Protein AF-A0A1X9Z585-F1 (afdb_monomer)

Foldseek 3Di:
DLVVVVVVVVVVLVVVVVVLPPFDWDKDWAWFFADQQLHTQLQDAGFRAWPPAWDDAPNDTATETEQDHPDGRNVQWDKPPDNPDRPHSVQQRYDYPRGTTHGDIITTTGPRDPPVNVVVSVVVVVVVVVVSVVVVVVVD

Structure (mmCIF, N/CA/C/O backbone):
data_AF-A0A1X9Z585-F1
#
_entry.id   AF-A0A1X9Z585-F1
#
loop_
_atom_site.group_PDB
_atom_site.id
_atom_site.type_symbol
_atom_site.label_atom_id
_atom_site.label_alt_id
_atom_site.label_comp_id
_atom_site.label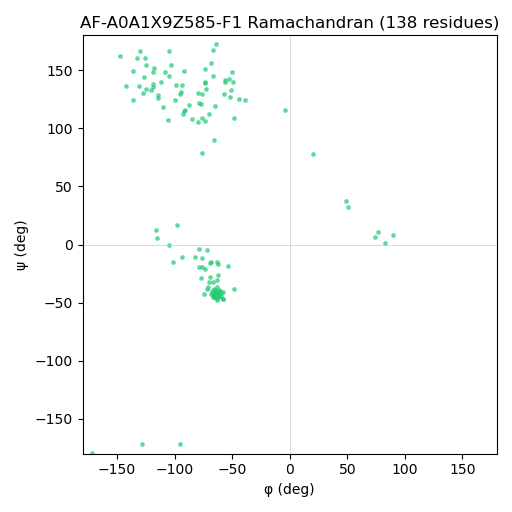_asym_id
_atom_site.label_entity_id
_atom_site.label_seq_id
_atom_site.pdbx_PDB_ins_code
_atom_site.Cartn_x
_atom_site.Cartn_y
_atom_site.Cartn_z
_atom_site.occupancy
_atom_site.B_iso_or_equiv
_atom_site.auth_seq_id
_atom_site.auth_comp_id
_atom_site.auth_asym_id
_atom_site.auth_atom_id
_atom_site.pdbx_PDB_model_num
ATOM 1 N N . MET A 1 1 ? -19.608 -7.279 47.115 1.00 50.72 1 MET A N 1
ATOM 2 C CA . MET A 1 1 ? -19.218 -7.860 45.803 1.00 50.72 1 MET A CA 1
ATOM 3 C C . MET A 1 1 ? -19.793 -7.134 44.573 1.00 50.72 1 MET A C 1
ATOM 5 O O . MET A 1 1 ? -19.217 -7.282 43.501 1.00 50.72 1 MET A O 1
ATOM 9 N N . ASN A 1 2 ? -20.848 -6.310 44.691 1.00 55.47 2 ASN A N 1
ATOM 10 C CA . ASN A 1 2 ? -21.513 -5.679 43.530 1.00 55.47 2 ASN A CA 1
ATOM 11 C C . ASN A 1 2 ? -20.762 -4.474 42.920 1.00 55.47 2 ASN A C 1
ATOM 13 O O . ASN A 1 2 ? -20.823 -4.261 41.714 1.00 55.47 2 ASN A O 1
ATOM 17 N N . SER A 1 3 ? -19.977 -3.741 43.718 1.00 59.25 3 SER A N 1
ATOM 18 C CA . SER A 1 3 ? -19.176 -2.592 43.246 1.00 59.25 3 SER A CA 1
ATOM 19 C C . SER A 1 3 ? -18.039 -2.989 42.285 1.00 59.25 3 SER A C 1
ATOM 21 O O . SER A 1 3 ? -17.729 -2.256 41.347 1.00 59.25 3 SER A O 1
ATOM 23 N N . LEU A 1 4 ? -17.449 -4.178 42.461 1.00 59.31 4 LEU A N 1
ATOM 24 C CA . LEU A 1 4 ? -16.320 -4.636 41.642 1.00 59.31 4 LEU A CA 1
ATOM 25 C C . LEU A 1 4 ? -16.764 -5.056 40.232 1.00 59.31 4 LEU A C 1
ATOM 27 O O . LEU A 1 4 ? -16.143 -4.661 39.250 1.00 59.31 4 LEU A O 1
ATOM 31 N N . LYS A 1 5 ? -17.884 -5.786 40.122 1.00 63.09 5 LYS A N 1
ATOM 32 C CA . LYS A 1 5 ? -18.461 -6.194 38.828 1.00 63.09 5 LYS A CA 1
ATOM 33 C C . LYS A 1 5 ? -18.906 -4.987 37.992 1.00 63.09 5 LYS A C 1
ATOM 35 O O . LYS A 1 5 ? -18.703 -4.973 36.783 1.00 63.09 5 LYS A O 1
ATOM 40 N N . PHE A 1 6 ? -19.437 -3.953 38.650 1.00 60.22 6 PHE A N 1
ATOM 41 C CA . PHE A 1 6 ? -19.830 -2.694 38.013 1.00 60.22 6 PHE A CA 1
ATOM 42 C C . PHE A 1 6 ? -18.634 -1.949 37.405 1.00 60.22 6 PHE A C 1
ATOM 44 O O . PHE A 1 6 ? -18.672 -1.561 36.238 1.00 60.22 6 PHE A O 1
ATOM 51 N N . LYS A 1 7 ? -17.540 -1.813 38.167 1.00 68.81 7 LYS A N 1
ATOM 52 C CA . LYS A 1 7 ? -16.312 -1.165 37.688 1.00 68.81 7 LYS A CA 1
ATOM 53 C C . LYS A 1 7 ? -15.684 -1.923 36.519 1.00 68.81 7 LYS A C 1
ATOM 55 O O . LYS A 1 7 ? -15.272 -1.287 35.559 1.00 68.81 7 LYS A O 1
ATOM 60 N N . ILE A 1 8 ? -15.672 -3.258 36.563 1.00 72.56 8 ILE A N 1
ATOM 61 C CA . ILE A 1 8 ? -15.114 -4.097 35.490 1.00 72.56 8 ILE A CA 1
ATOM 62 C C . ILE A 1 8 ? -15.939 -3.979 34.201 1.00 72.56 8 ILE A C 1
ATOM 64 O O . ILE A 1 8 ? -15.359 -3.828 33.131 1.00 72.56 8 ILE A O 1
ATOM 68 N N . SER A 1 9 ? -17.274 -3.993 34.284 1.00 70.25 9 SER A N 1
ATOM 69 C CA . SER A 1 9 ? -18.135 -3.887 33.096 1.00 70.25 9 SER A CA 1
ATOM 70 C C . SER A 1 9 ? -18.049 -2.515 32.426 1.00 70.25 9 SER A C 1
ATOM 72 O O . SER A 1 9 ? -18.032 -2.439 31.199 1.00 70.25 9 SER A O 1
ATOM 74 N N . LEU A 1 10 ? -17.980 -1.436 33.215 1.00 70.00 10 LEU A N 1
ATOM 75 C CA . LEU A 1 10 ? -17.811 -0.084 32.683 1.00 70.00 10 LEU A CA 1
ATOM 76 C C . LEU A 1 10 ? -16.429 0.075 32.038 1.00 70.00 10 LEU A C 1
ATOM 78 O O . LEU A 1 10 ? -16.335 0.616 30.941 1.00 70.00 10 LEU A O 1
ATOM 82 N N . LEU A 1 11 ? -15.388 -0.473 32.679 1.00 73.62 11 LEU A N 1
ATOM 83 C CA . LEU A 1 11 ? -14.028 -0.492 32.148 1.00 73.62 11 LEU A CA 1
ATOM 84 C C . LEU A 1 11 ? -13.971 -1.227 30.801 1.00 73.62 11 LEU A C 1
ATOM 86 O O . LEU A 1 11 ? -13.379 -0.717 29.857 1.00 73.62 11 LEU A O 1
ATOM 90 N N . PHE A 1 12 ? -14.633 -2.383 30.680 1.00 72.00 12 PHE A N 1
ATOM 91 C CA . PHE A 1 12 ? -14.670 -3.168 29.442 1.00 72.00 12 PHE A CA 1
ATOM 92 C C . PHE A 1 12 ? -15.354 -2.417 28.295 1.00 72.00 12 PHE A C 1
ATOM 94 O O . PHE A 1 12 ? -14.852 -2.420 27.173 1.00 72.00 12 PHE A O 1
ATOM 101 N N . LEU A 1 13 ? -16.463 -1.730 28.585 1.00 69.75 13 LEU A N 1
ATOM 102 C CA . LEU A 1 13 ? -17.176 -0.918 27.601 1.00 69.75 13 LEU A CA 1
ATOM 103 C C . LEU A 1 13 ? -16.328 0.281 27.153 1.00 69.75 13 LEU A C 1
ATOM 105 O O . LEU A 1 13 ? -16.233 0.541 25.958 1.00 69.75 13 LEU A O 1
ATOM 109 N N . THR A 1 14 ? -15.661 0.964 28.091 1.00 68.75 14 THR A N 1
ATOM 110 C CA . THR A 1 14 ? -14.744 2.064 27.759 1.00 68.75 14 THR A CA 1
ATOM 111 C C . THR A 1 14 ? -13.522 1.588 26.988 1.00 68.75 14 THR A C 1
ATOM 113 O O . THR A 1 14 ? -13.092 2.267 26.070 1.00 68.75 14 THR A O 1
ATOM 116 N N . ILE A 1 15 ? -12.972 0.416 27.313 1.00 67.31 15 ILE A N 1
ATOM 117 C CA . ILE A 1 15 ? -11.835 -0.166 26.595 1.00 67.31 15 ILE A CA 1
ATOM 118 C C . ILE A 1 15 ? -12.258 -0.518 25.166 1.00 67.31 15 ILE A C 1
ATOM 120 O O . ILE A 1 15 ? -11.560 -0.151 24.233 1.00 67.31 15 ILE A O 1
ATOM 124 N N . MET A 1 16 ? -13.423 -1.140 24.968 1.00 65.50 16 MET A N 1
ATOM 125 C CA . MET A 1 16 ? -13.933 -1.450 23.628 1.00 65.50 16 MET A CA 1
ATOM 126 C C . MET A 1 16 ? -14.164 -0.191 22.790 1.00 65.50 16 MET A C 1
ATOM 128 O O . MET A 1 16 ? -13.750 -0.155 21.633 1.00 65.50 16 MET A O 1
ATOM 132 N N . THR A 1 17 ? -14.742 0.871 23.358 1.00 64.88 17 THR A N 1
ATOM 133 C CA . THR A 1 17 ? -14.888 2.139 22.630 1.00 64.88 17 THR A CA 1
ATOM 134 C C . THR A 1 17 ? -13.531 2.788 22.355 1.00 64.88 17 THR A C 1
ATOM 136 O O . THR A 1 17 ? -13.260 3.138 21.214 1.00 64.88 17 THR A O 1
ATOM 139 N N . LEU A 1 18 ? -12.623 2.855 23.332 1.00 60.22 18 LEU A N 1
ATOM 140 C CA . LEU A 1 18 ? -11.264 3.386 23.152 1.00 60.22 18 LEU A CA 1
ATOM 141 C C . LEU A 1 18 ? -10.453 2.622 22.091 1.00 60.22 18 LEU A C 1
ATOM 143 O O . LEU A 1 18 ? -9.798 3.265 21.274 1.00 60.22 18 LEU A O 1
ATOM 147 N N . LEU A 1 19 ? -10.533 1.286 22.043 1.00 59.00 19 LEU A N 1
ATOM 148 C CA . LEU A 1 19 ? -9.901 0.476 20.989 1.00 59.00 19 LEU A CA 1
ATOM 149 C C . LEU A 1 19 ? -10.478 0.770 19.601 1.00 59.00 19 LEU A C 1
ATOM 151 O O . LEU A 1 19 ? -9.770 0.662 18.605 1.00 59.00 19 LEU A O 1
ATOM 155 N N . SER A 1 20 ? -11.751 1.151 19.532 1.00 55.81 20 SER A N 1
ATOM 156 C CA . SER A 1 20 ? -12.402 1.496 18.269 1.00 55.81 20 SER A CA 1
ATOM 157 C C . SER A 1 20 ? -12.038 2.909 17.784 1.00 55.81 20 SER A C 1
ATOM 159 O O . SER A 1 20 ? -12.188 3.213 16.604 1.00 55.81 20 SER A O 1
ATOM 161 N N . LEU A 1 21 ? -11.554 3.774 18.685 1.00 56.03 21 LEU A N 1
ATOM 162 C CA . LEU A 1 21 ? -11.178 5.165 18.412 1.00 56.03 21 LEU A CA 1
ATOM 163 C C . LEU A 1 21 ? -9.692 5.362 18.081 1.00 56.03 21 LEU A C 1
ATOM 165 O O . LEU A 1 21 ? -9.316 6.445 17.631 1.00 56.03 21 LEU A O 1
ATOM 169 N N . THR A 1 22 ? -8.830 4.359 18.272 1.00 55.72 22 THR A N 1
ATOM 170 C CA . THR A 1 22 ? -7.438 4.460 17.819 1.00 55.72 22 THR A CA 1
ATOM 171 C C . THR A 1 22 ? -7.373 4.274 16.306 1.00 55.72 22 THR A C 1
ATOM 173 O O . THR A 1 22 ? -7.026 3.203 15.811 1.00 55.72 22 THR A O 1
ATOM 176 N N . ALA A 1 23 ? -7.711 5.325 15.561 1.00 56.50 23 ALA A N 1
ATOM 177 C CA . ALA A 1 23 ? -7.402 5.430 14.145 1.00 56.50 23 ALA A CA 1
ATOM 178 C C . ALA A 1 23 ? -5.876 5.518 13.999 1.00 56.50 23 ALA A C 1
ATOM 180 O O . ALA A 1 23 ? -5.285 6.595 14.065 1.00 56.50 23 ALA A O 1
ATOM 181 N N . GLN A 1 24 ? -5.213 4.369 13.871 1.00 63.06 24 GLN A N 1
ATOM 182 C CA . GLN A 1 24 ? -3.806 4.351 13.501 1.00 63.06 24 GLN A CA 1
ATOM 183 C C . GLN A 1 24 ? -3.719 4.644 12.006 1.00 63.06 24 GLN A C 1
ATOM 185 O O . GLN A 1 24 ? -4.134 3.836 11.179 1.00 63.06 24 GLN A O 1
ATOM 190 N N . ALA A 1 25 ? -3.223 5.832 11.667 1.00 71.06 25 ALA A N 1
ATOM 191 C CA . ALA A 1 25 ? -2.834 6.147 10.305 1.00 71.06 25 ALA A CA 1
ATOM 192 C C . ALA A 1 25 ? -1.479 5.485 10.033 1.00 71.06 25 ALA A C 1
ATOM 194 O O . ALA A 1 25 ? -0.504 5.753 10.737 1.00 71.06 25 ALA A O 1
ATOM 195 N N . GLN A 1 26 ? -1.416 4.616 9.030 1.00 77.94 26 GLN A N 1
ATOM 196 C CA . GLN A 1 26 ? -0.171 4.008 8.575 1.00 77.94 26 GLN A CA 1
ATOM 197 C C . GLN A 1 26 ? 0.128 4.486 7.160 1.00 77.94 26 GLN A C 1
ATOM 199 O O . GLN A 1 26 ? -0.701 4.371 6.259 1.00 77.94 26 GLN A O 1
ATOM 204 N N . THR A 1 27 ? 1.322 5.034 6.965 1.00 82.25 27 THR A N 1
ATOM 205 C CA . THR A 1 27 ? 1.773 5.504 5.658 1.00 82.25 27 THR A CA 1
ATOM 206 C C . THR A 1 27 ? 2.683 4.459 5.031 1.00 82.25 27 THR A C 1
ATOM 208 O O . THR A 1 27 ? 3.694 4.075 5.617 1.00 82.25 27 THR A O 1
ATOM 211 N N . TYR A 1 28 ? 2.336 4.023 3.824 1.00 84.25 28 TYR A N 1
ATOM 212 C CA . TYR A 1 28 ? 3.117 3.072 3.045 1.00 84.25 28 TYR A CA 1
ATOM 213 C C . TYR A 1 28 ? 3.528 3.698 1.724 1.00 84.25 28 TYR A C 1
ATOM 215 O O . TYR A 1 28 ? 2.694 4.256 1.014 1.00 84.25 28 TYR A O 1
ATOM 223 N N . THR A 1 29 ? 4.799 3.550 1.368 1.00 85.94 29 THR A N 1
ATOM 224 C CA . THR A 1 29 ? 5.305 3.890 0.037 1.00 85.94 29 THR A CA 1
ATOM 225 C C . THR A 1 29 ? 5.663 2.603 -0.680 1.00 85.94 29 THR A C 1
ATOM 227 O O . THR A 1 29 ? 6.518 1.846 -0.221 1.00 85.94 29 THR A O 1
ATOM 230 N N . GLY A 1 30 ? 5.003 2.337 -1.801 1.00 88.12 30 GLY A N 1
ATOM 231 C CA . GLY A 1 30 ? 5.220 1.107 -2.548 1.00 88.12 30 GLY A CA 1
ATOM 232 C C . GLY A 1 30 ? 4.510 1.098 -3.888 1.00 88.12 30 GLY A C 1
ATOM 233 O O . GLY A 1 30 ? 3.853 2.069 -4.265 1.00 88.12 30 GLY A O 1
ATOM 234 N N . CYS A 1 31 ? 4.656 -0.011 -4.604 1.00 88.69 31 CYS A N 1
ATOM 235 C CA . CYS A 1 31 ? 3.940 -0.246 -5.845 1.00 88.69 31 CYS A CA 1
ATOM 236 C C . CYS A 1 31 ? 2.465 -0.532 -5.552 1.00 88.69 31 CYS A C 1
ATOM 238 O O . CYS A 1 31 ? 2.152 -1.323 -4.663 1.00 88.69 31 CYS A O 1
ATOM 240 N N . VAL A 1 32 ? 1.564 0.103 -6.297 1.00 86.88 32 VAL A N 1
ATOM 241 C CA . VAL A 1 32 ? 0.112 -0.092 -6.206 1.00 86.88 32 VAL A CA 1
ATOM 242 C C . VAL A 1 32 ? -0.415 -0.391 -7.598 1.00 86.88 32 VAL A C 1
ATOM 244 O O . VAL A 1 32 ? -0.093 0.324 -8.549 1.00 86.88 32 VAL A O 1
ATOM 247 N N . ILE A 1 33 ? -1.210 -1.449 -7.742 1.00 86.38 33 ILE A N 1
ATOM 248 C CA . ILE A 1 33 ? -1.775 -1.824 -9.039 1.00 86.38 33 ILE A CA 1
ATOM 249 C C . ILE A 1 33 ? -2.990 -0.951 -9.355 1.00 86.38 33 ILE A C 1
ATOM 251 O O . ILE A 1 33 ? -3.916 -0.839 -8.556 1.00 86.38 33 ILE A O 1
ATOM 255 N N . TYR A 1 34 ? -3.000 -0.382 -10.560 1.00 77.94 34 TYR A N 1
ATOM 256 C CA . TYR A 1 34 ? -4.119 0.392 -11.097 1.00 77.94 34 TYR A CA 1
ATOM 257 C C . TYR A 1 34 ? -4.834 -0.376 -12.212 1.00 77.94 34 TYR A C 1
ATOM 259 O O . TYR A 1 34 ? -4.208 -1.112 -12.983 1.00 77.94 34 TYR A O 1
ATOM 267 N N . GLU A 1 35 ? -6.137 -0.174 -12.341 1.00 73.69 35 GLU A N 1
ATOM 268 C CA . GLU A 1 35 ? -6.943 -0.603 -13.478 1.00 73.69 35 GLU A CA 1
ATOM 269 C C . GLU A 1 35 ? -6.567 0.155 -14.748 1.00 73.69 35 GLU A C 1
ATOM 271 O O . GLU A 1 35 ? -5.833 1.146 -14.723 1.00 73.69 35 GLU A O 1
ATOM 276 N N . ALA A 1 36 ? -7.049 -0.329 -15.892 1.00 69.62 36 ALA A N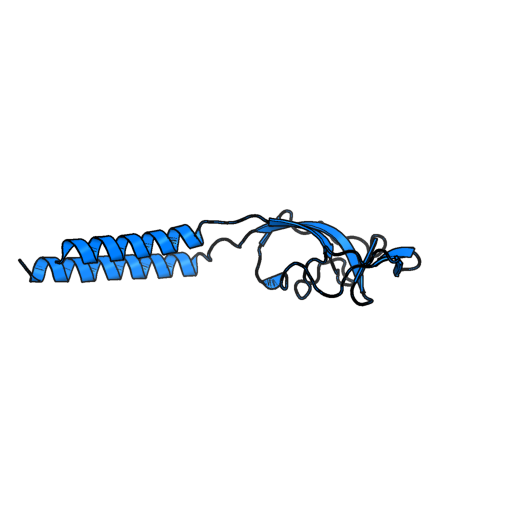 1
ATOM 277 C CA . ALA A 1 36 ? -6.864 0.358 -17.166 1.00 69.62 36 ALA A CA 1
ATOM 278 C C . ALA A 1 36 ? -7.537 1.745 -17.184 1.00 69.62 36 ALA A C 1
ATOM 280 O O . ALA A 1 36 ? -7.060 2.625 -17.895 1.00 69.62 36 ALA A O 1
ATOM 281 N N . SER A 1 37 ? -8.582 1.949 -16.370 1.00 66.19 37 SER A N 1
ATOM 282 C CA . SER A 1 37 ? -9.263 3.237 -16.180 1.00 66.19 37 SER A CA 1
ATOM 283 C C . SER A 1 37 ? -8.411 4.293 -15.468 1.00 66.19 37 SER A C 1
ATOM 285 O O . SER A 1 37 ? -8.740 5.473 -15.528 1.00 66.19 37 SER A O 1
ATOM 287 N N . GLY A 1 38 ? -7.303 3.896 -14.828 1.00 65.31 38 GLY A N 1
ATOM 288 C CA . GLY A 1 38 ? -6.474 4.795 -14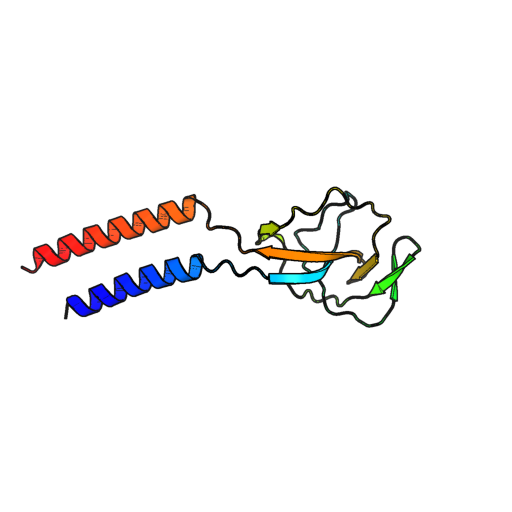.022 1.00 65.31 38 GLY A CA 1
ATOM 289 C C . GLY A 1 38 ? -6.892 4.878 -12.552 1.00 65.31 38 GLY A C 1
ATOM 290 O O . GLY A 1 38 ? -6.318 5.685 -11.822 1.00 65.31 38 GLY A O 1
ATOM 291 N N . ASP A 1 39 ? -7.823 4.026 -12.111 1.00 68.50 39 ASP A N 1
ATOM 292 C CA . ASP A 1 39 ? -8.221 3.865 -10.706 1.00 68.50 39 ASP A CA 1
ATOM 293 C C . ASP A 1 39 ? -7.400 2.766 -10.014 1.00 68.50 39 ASP A C 1
ATOM 295 O O . ASP A 1 39 ? -6.981 1.809 -10.670 1.00 68.50 39 ASP A O 1
ATOM 299 N N . PRO A 1 40 ? -7.134 2.848 -8.702 1.00 71.31 40 PRO A N 1
ATOM 300 C CA . PRO A 1 40 ? -6.473 1.766 -7.976 1.00 71.31 40 PRO A CA 1
ATOM 301 C C . PRO A 1 40 ? -7.345 0.517 -7.907 1.00 71.31 40 PRO A C 1
ATOM 303 O O . PRO A 1 40 ? -8.557 0.583 -7.699 1.00 71.31 40 PRO A O 1
ATOM 306 N N . ARG A 1 41 ? -6.712 -0.654 -7.963 1.00 75.50 41 ARG A N 1
ATOM 307 C CA . ARG A 1 41 ? -7.405 -1.915 -7.706 1.00 75.50 41 ARG A CA 1
ATOM 308 C C . ARG A 1 41 ? -7.560 -2.125 -6.217 1.00 75.50 41 ARG A C 1
ATOM 310 O O . ARG A 1 41 ? -6.626 -2.541 -5.543 1.00 75.50 41 ARG A O 1
ATOM 317 N N . VAL A 1 42 ? -8.778 -1.923 -5.727 1.00 70.31 42 VAL A N 1
ATOM 318 C CA . VAL A 1 42 ? -9.131 -2.160 -4.320 1.00 70.31 42 VAL A CA 1
ATOM 319 C C . VAL A 1 42 ? -8.980 -3.624 -3.884 1.00 70.31 42 VAL A C 1
ATOM 321 O O . VAL A 1 42 ? -8.917 -3.908 -2.692 1.00 70.31 42 VAL A O 1
ATOM 324 N N . SER A 1 43 ? -8.900 -4.558 -4.839 1.00 73.25 43 SER A N 1
ATOM 325 C CA . SER A 1 43 ? -8.611 -5.974 -4.582 1.00 73.25 43 SER A CA 1
ATOM 326 C C . SER A 1 43 ? -7.139 -6.256 -4.276 1.00 73.25 43 SER A C 1
ATOM 328 O O . SER A 1 43 ? -6.828 -7.322 -3.752 1.00 73.25 43 SER A O 1
ATOM 330 N N . ASP A 1 44 ? -6.241 -5.342 -4.645 1.00 79.38 44 ASP A N 1
ATOM 331 C CA . ASP A 1 44 ? -4.796 -5.508 -4.509 1.00 79.38 44 ASP A CA 1
ATOM 332 C C . ASP A 1 44 ? -4.299 -4.695 -3.297 1.00 79.38 44 ASP A C 1
ATOM 334 O O . ASP A 1 44 ? -4.955 -3.748 -2.862 1.00 79.38 44 ASP A O 1
ATOM 338 N N . GLY A 1 45 ? -3.171 -5.099 -2.708 1.00 81.50 45 GLY A N 1
ATOM 339 C CA 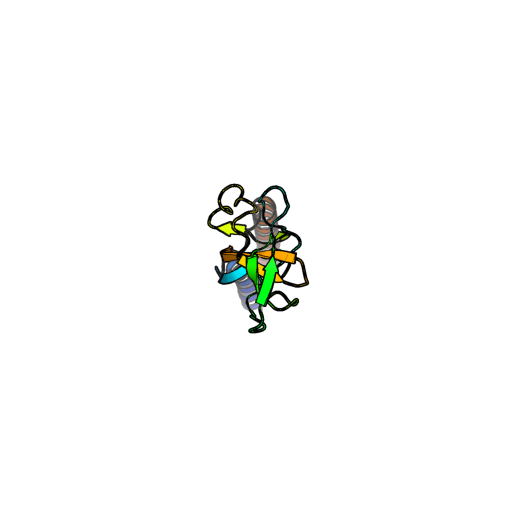. GLY A 1 45 ? -2.538 -4.391 -1.589 1.00 81.50 45 GLY A CA 1
ATOM 340 C C . GLY A 1 45 ? -1.433 -3.430 -2.043 1.00 81.50 45 GLY A C 1
ATOM 341 O O . GLY A 1 45 ? -1.222 -3.215 -3.238 1.00 81.50 45 GLY A O 1
ATOM 342 N N . ILE A 1 46 ? -0.693 -2.868 -1.084 1.00 87.06 46 ILE A N 1
ATOM 343 C CA . ILE A 1 46 ? 0.512 -2.066 -1.345 1.00 87.06 46 ILE A CA 1
ATOM 344 C C . ILE A 1 46 ? 1.740 -2.965 -1.237 1.00 87.06 46 ILE A C 1
ATOM 346 O O . ILE A 1 46 ? 1.929 -3.638 -0.225 1.00 87.06 46 ILE A O 1
ATOM 350 N N . TYR A 1 47 ? 2.611 -2.943 -2.242 1.00 91.19 47 TYR A N 1
ATOM 351 C CA . TYR A 1 47 ? 3.813 -3.773 -2.295 1.00 91.19 47 TYR A CA 1
ATOM 352 C C . TYR A 1 47 ? 5.043 -2.910 -2.011 1.00 91.19 47 TYR A C 1
ATOM 354 O O . TYR A 1 47 ? 5.440 -2.100 -2.846 1.00 91.19 47 TYR A O 1
ATOM 362 N N . THR A 1 48 ? 5.649 -3.045 -0.828 1.00 90.25 48 THR A N 1
ATOM 363 C CA . THR A 1 48 ? 6.798 -2.200 -0.430 1.00 90.25 48 THR A CA 1
ATOM 364 C C . THR A 1 48 ? 8.149 -2.901 -0.569 1.00 90.25 48 THR A C 1
ATOM 366 O O . THR A 1 48 ? 9.186 -2.243 -0.549 1.00 90.25 48 THR A O 1
ATOM 369 N N . ALA A 1 49 ? 8.164 -4.227 -0.718 1.00 92.12 49 ALA A N 1
ATOM 370 C CA . ALA A 1 49 ? 9.393 -4.999 -0.862 1.00 92.12 49 ALA A CA 1
ATOM 371 C C . ALA A 1 49 ? 9.854 -5.017 -2.326 1.00 92.12 49 ALA A C 1
ATOM 373 O O . ALA A 1 49 ? 9.245 -5.679 -3.162 1.00 92.12 49 ALA A O 1
ATOM 374 N N . SER A 1 50 ? 10.934 -4.300 -2.628 1.00 90.62 50 SER A N 1
ATOM 375 C CA . SER A 1 50 ? 11.605 -4.360 -3.931 1.00 90.62 50 SER A CA 1
ATOM 376 C C . SER A 1 50 ? 12.385 -5.667 -4.088 1.00 90.62 50 SER A C 1
ATOM 378 O O . SER A 1 50 ? 13.088 -6.072 -3.163 1.00 90.62 50 SER A O 1
ATOM 380 N N . LEU A 1 51 ? 12.352 -6.266 -5.280 1.00 91.94 51 LEU A N 1
ATOM 381 C CA . LEU A 1 51 ? 13.195 -7.417 -5.636 1.00 91.94 51 LEU A CA 1
ATOM 382 C C . LEU A 1 51 ? 14.610 -7.011 -6.079 1.00 91.94 51 LEU A C 1
ATOM 384 O O . LEU A 1 51 ? 15.483 -7.862 -6.211 1.00 91.94 51 LEU A O 1
ATOM 388 N N . GLY A 1 52 ? 14.848 -5.716 -6.313 1.00 89.12 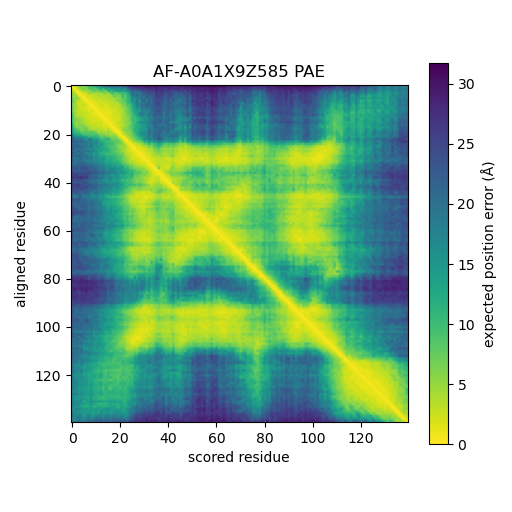52 GLY A N 1
ATOM 389 C CA . GLY A 1 52 ? 16.133 -5.207 -6.811 1.00 89.12 52 GLY A CA 1
ATOM 390 C C . GLY A 1 52 ? 16.376 -5.511 -8.292 1.00 89.12 52 GLY A C 1
ATOM 391 O O . GLY A 1 52 ? 17.453 -5.232 -8.811 1.00 89.12 52 GLY A O 1
ATOM 392 N N . THR A 1 53 ? 15.375 -6.063 -8.973 1.00 91.50 53 THR A N 1
ATOM 393 C CA . THR A 1 53 ? 15.356 -6.314 -10.411 1.00 91.50 53 THR A CA 1
ATOM 394 C C . THR A 1 53 ? 14.475 -5.293 -11.119 1.00 91.50 53 THR A C 1
ATOM 396 O O . THR A 1 53 ? 13.698 -4.560 -10.498 1.00 91.50 53 THR A O 1
ATOM 399 N N . THR A 1 54 ? 14.600 -5.240 -12.441 1.00 92.62 54 THR A N 1
ATOM 400 C CA . THR A 1 54 ? 13.731 -4.438 -13.295 1.00 92.62 54 THR A CA 1
ATOM 401 C C . THR A 1 54 ? 12.970 -5.320 -14.276 1.00 92.62 54 THR A C 1
ATOM 403 O O . THR A 1 54 ? 13.459 -6.361 -14.712 1.00 92.62 54 THR A O 1
ATOM 406 N N . SER A 1 55 ? 11.766 -4.879 -14.617 1.00 91.44 55 SER A N 1
ATOM 407 C CA . SER A 1 55 ? 10.841 -5.520 -15.547 1.00 91.44 55 SER A CA 1
ATOM 408 C C . SER A 1 55 ? 10.356 -4.491 -16.572 1.00 91.44 55 SER A C 1
ATOM 410 O O . SER A 1 55 ? 10.570 -3.289 -16.408 1.00 91.44 55 SER A O 1
ATOM 412 N N . SER A 1 56 ? 9.730 -4.942 -17.661 1.00 89.06 56 SER A N 1
ATOM 413 C CA . SER A 1 56 ? 9.161 -4.033 -18.662 1.00 89.06 56 SER A CA 1
ATOM 414 C C . SER A 1 56 ? 7.686 -3.769 -18.383 1.00 89.06 56 SER A C 1
ATOM 416 O O . SER A 1 56 ? 6.904 -4.699 -18.193 1.00 89.06 56 SER A O 1
ATOM 418 N N . CYS A 1 57 ? 7.303 -2.497 -18.393 1.00 86.50 57 CYS A N 1
ATOM 419 C CA . CYS A 1 57 ? 5.926 -2.054 -18.303 1.00 86.50 57 CYS A CA 1
ATOM 420 C C . CYS A 1 57 ? 5.661 -0.943 -19.320 1.00 86.50 57 CYS A C 1
ATOM 422 O O . CYS A 1 57 ? 6.348 0.073 -19.310 1.00 86.50 57 CYS A O 1
ATOM 424 N N . ASN A 1 58 ? 4.662 -1.114 -20.193 1.00 82.88 58 ASN A N 1
ATOM 425 C CA . ASN A 1 58 ? 4.306 -0.129 -21.227 1.00 82.88 58 ASN A CA 1
ATOM 426 C C . ASN A 1 58 ? 5.505 0.342 -22.080 1.00 82.88 58 ASN A C 1
ATOM 428 O O . ASN A 1 58 ? 5.549 1.488 -22.512 1.00 82.88 58 ASN A O 1
ATOM 432 N N . GLY A 1 59 ? 6.487 -0.538 -22.309 1.00 83.12 59 GLY A N 1
ATOM 433 C CA . GLY A 1 59 ? 7.710 -0.216 -23.054 1.00 83.12 59 GLY A CA 1
ATOM 434 C C . GLY A 1 59 ? 8.807 0.481 -22.239 1.00 83.12 59 GLY A C 1
ATOM 435 O O . GLY A 1 59 ? 9.873 0.751 -22.783 1.00 83.12 59 GLY A O 1
ATOM 436 N N . TYR A 1 60 ? 8.592 0.722 -20.945 1.00 85.25 60 TYR A N 1
ATOM 437 C CA . TYR A 1 60 ? 9.573 1.305 -20.030 1.00 85.25 60 TYR A CA 1
ATOM 438 C C . TYR A 1 60 ? 10.165 0.247 -19.100 1.00 85.25 60 TYR A C 1
ATOM 440 O O . TYR A 1 60 ? 9.474 -0.673 -18.661 1.00 85.25 60 TYR A O 1
ATOM 448 N N . THR A 1 61 ? 11.449 0.391 -18.775 1.00 90.38 61 THR A N 1
ATOM 449 C CA . THR A 1 61 ? 12.102 -0.403 -17.728 1.00 90.38 61 THR A CA 1
ATOM 450 C C . THR A 1 61 ? 11.723 0.166 -16.365 1.00 90.38 61 THR A C 1
ATOM 452 O O . THR A 1 61 ? 11.982 1.336 -16.087 1.00 90.38 61 THR A O 1
ATOM 455 N N . VAL A 1 62 ? 11.119 -0.658 -15.515 1.00 91.31 62 VAL A N 1
ATOM 456 C CA . VAL A 1 62 ? 10.581 -0.265 -14.208 1.00 91.31 62 VAL A CA 1
ATOM 457 C C . VAL A 1 62 ? 11.014 -1.237 -13.119 1.00 91.31 62 VAL A C 1
ATOM 459 O O . VAL A 1 62 ? 11.406 -2.363 -13.410 1.00 91.31 62 VAL A O 1
ATOM 462 N N . GLN A 1 63 ? 10.957 -0.814 -11.860 1.00 92.50 63 GLN A N 1
ATOM 463 C CA . GLN A 1 63 ? 11.373 -1.639 -10.727 1.00 92.50 63 GLN A CA 1
ATOM 464 C C . GLN A 1 63 ? 10.362 -2.751 -10.431 1.00 92.50 63 GLN A C 1
ATOM 466 O O . GLN A 1 63 ? 9.151 -2.516 -10.456 1.00 92.50 63 GLN A O 1
ATOM 471 N N . ASP A 1 64 ? 10.867 -3.944 -10.123 1.00 93.56 64 ASP A N 1
ATOM 472 C CA . ASP A 1 64 ? 10.047 -5.088 -9.735 1.00 93.56 64 ASP A CA 1
ATOM 473 C C . ASP A 1 64 ? 9.907 -5.188 -8.211 1.00 93.56 64 ASP A C 1
ATOM 475 O O . ASP A 1 64 ? 10.868 -5.021 -7.447 1.00 93.56 64 ASP A O 1
ATOM 479 N N . TYR A 1 65 ? 8.690 -5.471 -7.773 1.00 93.19 65 TYR A N 1
ATOM 480 C CA . TYR A 1 65 ? 8.299 -5.612 -6.382 1.00 93.19 65 TYR A CA 1
ATOM 481 C C . TYR A 1 65 ? 7.796 -7.029 -6.121 1.00 93.19 65 TYR A C 1
ATOM 483 O O . TYR A 1 65 ? 7.246 -7.703 -6.992 1.00 93.19 65 TYR A O 1
ATOM 491 N N . SER A 1 66 ? 7.956 -7.469 -4.875 1.00 89.62 66 SER A N 1
ATOM 492 C CA . SER A 1 66 ? 7.443 -8.743 -4.384 1.00 89.62 66 SER A CA 1
ATOM 493 C C . SER A 1 66 ? 5.961 -8.912 -4.721 1.00 89.62 66 SER A C 1
ATOM 495 O O . SER A 1 66 ? 5.200 -7.944 -4.752 1.00 89.62 66 SER A O 1
ATOM 497 N N . SER A 1 67 ? 5.548 -10.159 -4.934 1.00 85.44 67 SER A N 1
ATOM 498 C CA . SER A 1 67 ? 4.146 -10.544 -5.107 1.00 85.44 67 SER A CA 1
ATOM 499 C C . SER A 1 67 ? 3.366 -10.584 -3.792 1.00 85.44 67 SER A C 1
ATOM 501 O O . SER A 1 67 ? 2.140 -10.679 -3.817 1.00 85.44 67 SER A O 1
ATOM 503 N N . THR A 1 68 ? 4.051 -10.510 -2.648 1.00 87.62 68 THR A N 1
ATOM 504 C CA . THR A 1 68 ? 3.413 -10.445 -1.332 1.00 87.62 68 THR A CA 1
ATOM 505 C C . THR A 1 68 ? 3.225 -8.982 -0.939 1.00 87.62 68 THR A C 1
ATOM 507 O O . THR A 1 68 ? 4.225 -8.278 -0.758 1.00 87.62 68 THR A O 1
ATOM 510 N N . PRO A 1 69 ? 1.980 -8.497 -0.804 1.00 86.81 69 PRO A N 1
ATOM 511 C CA . PRO A 1 69 ? 1.740 -7.129 -0.386 1.00 86.81 69 PRO A CA 1
ATOM 512 C C . PRO A 1 69 ? 2.036 -6.961 1.109 1.00 86.81 69 PRO A C 1
ATOM 514 O O . PRO A 1 69 ? 1.881 -7.878 1.913 1.00 86.81 69 PRO A O 1
ATOM 517 N N . THR A 1 70 ? 2.438 -5.753 1.479 1.00 85.38 70 THR A N 1
ATOM 518 C CA . THR A 1 70 ? 2.654 -5.318 2.866 1.00 85.38 70 THR A CA 1
ATOM 519 C C . THR A 1 70 ? 1.327 -5.101 3.592 1.00 85.38 70 THR A C 1
ATOM 521 O O . THR A 1 70 ? 1.272 -5.129 4.819 1.00 85.38 70 THR A O 1
ATOM 524 N N . THR A 1 71 ? 0.251 -4.894 2.833 1.00 79.12 71 THR A N 1
ATOM 525 C CA . THR A 1 71 ? -1.103 -4.671 3.340 1.00 79.12 71 THR A CA 1
ATOM 526 C C . THR A 1 71 ? -2.074 -5.676 2.733 1.00 79.12 71 THR A C 1
ATOM 528 O O . THR A 1 71 ? -1.883 -6.152 1.614 1.00 79.12 71 THR A O 1
ATOM 531 N N . SER A 1 72 ? -3.168 -5.947 3.439 1.00 76.38 72 SER A N 1
ATOM 532 C CA . SER A 1 72 ? -4.329 -6.631 2.863 1.00 76.38 72 SER A CA 1
ATOM 533 C C . SER A 1 72 ? -4.981 -5.789 1.756 1.00 76.38 72 SER A C 1
ATOM 535 O O . SER A 1 72 ? -4.616 -4.626 1.550 1.00 76.38 72 SER A O 1
ATOM 537 N N 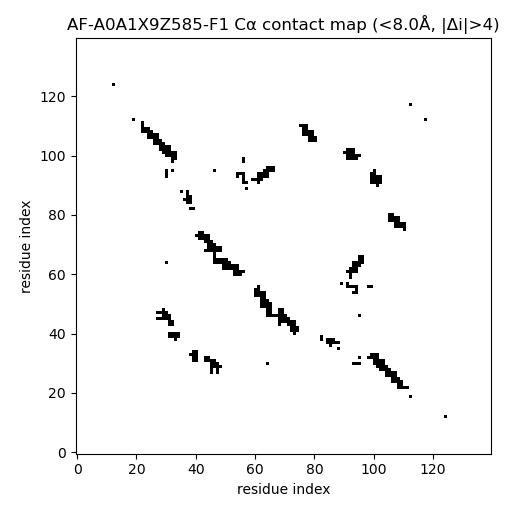. ALA A 1 73 ? -5.950 -6.386 1.053 1.00 75.25 73 ALA A N 1
ATOM 538 C CA . ALA A 1 73 ? -6.745 -5.709 0.033 1.00 75.25 73 ALA A CA 1
ATOM 539 C C . ALA A 1 73 ? -7.293 -4.374 0.547 1.00 75.25 73 ALA A C 1
ATOM 541 O O . ALA A 1 73 ? -7.743 -4.259 1.693 1.00 75.25 73 ALA A O 1
ATOM 542 N N . LEU A 1 74 ? -7.262 -3.370 -0.325 1.00 67.94 74 LEU A N 1
ATOM 543 C CA . LEU A 1 74 ? -7.603 -2.006 0.042 1.00 67.94 74 LEU A CA 1
ATOM 544 C C . LEU A 1 74 ? -9.116 -1.797 0.304 1.00 67.94 74 LEU A C 1
ATOM 546 O O . LEU A 1 74 ? -9.546 -0.733 0.732 1.00 67.94 74 LEU A O 1
ATOM 550 N N . SER A 1 75 ? -9.959 -2.810 0.095 1.00 65.75 75 SER A N 1
ATOM 551 C CA . SER A 1 75 ? -11.417 -2.709 0.261 1.00 65.75 75 SER A CA 1
ATOM 552 C C . SER A 1 75 ? -11.898 -2.411 1.690 1.00 65.75 75 SER A C 1
ATOM 554 O O . SER A 1 75 ? -13.071 -2.101 1.872 1.00 65.75 75 SER A O 1
ATOM 556 N N . GLY A 1 76 ? -11.040 -2.565 2.704 1.00 57.16 76 GLY A N 1
ATOM 557 C CA . GLY A 1 76 ? -11.399 -2.422 4.121 1.00 57.16 76 GLY A CA 1
ATOM 558 C C . GLY A 1 76 ? -10.925 -1.137 4.801 1.00 57.16 76 GLY A C 1
ATOM 559 O O . GLY A 1 76 ? -11.175 -0.976 5.994 1.00 57.16 76 GLY A O 1
ATOM 560 N N . TYR A 1 77 ? -10.229 -0.244 4.093 1.00 64.69 77 TYR A N 1
ATOM 561 C CA . TYR A 1 77 ? -9.679 0.963 4.705 1.00 64.69 77 TYR A CA 1
ATOM 562 C C . TYR A 1 77 ? -10.108 2.230 3.980 1.00 64.69 77 TYR A C 1
ATOM 564 O O . TYR A 1 77 ? -10.516 2.224 2.820 1.00 64.69 77 TYR A O 1
ATOM 572 N N . CYS A 1 78 ? -9.982 3.338 4.697 1.00 66.69 78 CYS A N 1
ATOM 573 C CA . CYS A 1 78 ? -10.205 4.667 4.176 1.00 66.69 78 CYS A CA 1
ATOM 574 C C . CYS A 1 78 ? -8.828 5.257 3.845 1.00 66.69 78 CYS A C 1
ATOM 576 O O . CYS A 1 78 ? -7.868 5.073 4.592 1.00 66.69 78 CYS A O 1
ATOM 578 N N . TYR A 1 79 ? -8.693 5.929 2.704 1.00 63.94 79 TYR A N 1
ATOM 579 C CA . TYR A 1 79 ? -7.404 6.442 2.227 1.00 63.94 79 TYR A CA 1
ATOM 580 C C . TYR A 1 79 ? -7.445 7.953 2.102 1.00 63.94 79 TYR A C 1
ATOM 582 O O . TYR A 1 79 ? -8.422 8.512 1.602 1.00 63.94 79 TYR A O 1
ATOM 590 N N . THR A 1 80 ? -6.370 8.615 2.522 1.00 54.06 80 THR A N 1
ATOM 591 C CA . THR A 1 80 ? -6.188 10.054 2.317 1.00 54.06 80 THR A CA 1
ATOM 592 C C . THR A 1 80 ? -4.804 10.352 1.726 1.00 54.06 80 THR A C 1
ATOM 594 O O . THR A 1 80 ? -3.804 9.785 2.180 1.00 54.06 80 THR A O 1
ATOM 597 N N . PRO A 1 81 ? -4.706 11.247 0.721 1.00 51.88 81 PRO A N 1
ATOM 598 C CA . PRO A 1 81 ? -5.801 11.837 -0.060 1.00 51.88 81 PRO A CA 1
ATOM 599 C C . PRO A 1 81 ? -6.478 10.793 -0.968 1.00 51.88 81 PRO A C 1
ATOM 601 O O . PRO A 1 81 ? -5.864 9.781 -1.312 1.00 51.88 81 PRO A O 1
ATOM 604 N N . SER A 1 82 ? -7.746 11.046 -1.332 1.00 52.16 82 SER A N 1
ATOM 605 C CA . SER A 1 82 ? -8.452 10.340 -2.415 1.00 52.16 82 SER A CA 1
ATOM 606 C C . SER A 1 82 ? -7.468 10.118 -3.549 1.00 52.16 82 SER A C 1
ATOM 608 O O . SER A 1 82 ? -6.837 11.089 -3.964 1.00 52.16 82 SER A O 1
ATOM 610 N N . LEU A 1 83 ? -7.283 8.868 -3.983 1.00 55.00 83 LEU A N 1
ATOM 611 C CA . LEU A 1 83 ? -6.308 8.545 -5.014 1.00 55.00 83 LEU A CA 1
ATOM 612 C C . LEU A 1 83 ? -6.479 9.510 -6.180 1.00 55.00 83 LEU A C 1
ATOM 614 O O . LEU A 1 83 ? -7.507 9.486 -6.848 1.00 55.00 83 LEU A O 1
ATOM 618 N N . ASP A 1 84 ? -5.505 10.412 -6.326 1.00 50.94 84 ASP A N 1
ATOM 619 C CA . ASP A 1 84 ? -5.535 11.461 -7.335 1.00 50.94 84 ASP A CA 1
ATOM 620 C C . ASP A 1 84 ? -6.001 10.905 -8.677 1.00 50.94 84 ASP A C 1
ATOM 622 O O . ASP A 1 84 ? -5.440 9.921 -9.165 1.00 50.94 84 ASP A O 1
ATOM 626 N N . ASN A 1 85 ? -7.041 11.557 -9.202 1.00 49.38 85 ASN A N 1
ATOM 627 C CA . ASN A 1 85 ? -7.573 11.516 -10.558 1.00 49.38 85 ASN A CA 1
ATOM 628 C C . ASN A 1 85 ? -6.756 10.653 -11.525 1.00 49.38 85 ASN A C 1
ATOM 630 O O . ASN A 1 85 ? -5.618 11.013 -11.826 1.00 49.38 85 ASN A O 1
ATOM 634 N N . ALA A 1 86 ? -7.374 9.570 -12.017 1.00 53.88 86 ALA A N 1
ATOM 635 C CA . ALA A 1 86 ? -6.981 8.777 -13.184 1.00 53.88 86 ALA A CA 1
ATOM 636 C C . ALA A 1 86 ? -5.509 8.963 -13.565 1.00 53.88 86 ALA A C 1
ATOM 638 O O . ALA A 1 86 ? -5.186 9.735 -14.473 1.00 53.88 86 ALA A O 1
ATOM 639 N N . THR A 1 87 ? -4.594 8.314 -12.838 1.00 58.44 87 THR A N 1
ATOM 640 C CA . THR A 1 87 ? -3.179 8.475 -13.172 1.00 58.44 87 THR A CA 1
ATOM 641 C C . THR A 1 87 ? -2.976 7.863 -14.564 1.00 58.44 87 THR A C 1
ATOM 643 O O . THR A 1 87 ? -3.274 6.675 -14.739 1.00 58.44 87 THR A O 1
ATOM 646 N N . PRO A 1 88 ? -2.539 8.634 -15.582 1.00 60.81 88 PRO A N 1
ATOM 647 C CA . PRO A 1 88 ? -2.488 8.129 -16.948 1.00 60.81 88 PRO A CA 1
ATOM 648 C C . PRO A 1 88 ? -1.635 6.863 -17.010 1.00 60.81 88 PRO A C 1
ATOM 650 O O . PRO A 1 88 ? -0.590 6.790 -16.363 1.00 60.81 88 PRO A O 1
ATOM 653 N N . ALA A 1 89 ? -2.035 5.878 -17.822 1.00 60.53 89 ALA A N 1
ATOM 654 C CA . ALA A 1 89 ? -1.326 4.598 -17.948 1.00 60.53 89 ALA A CA 1
ATOM 655 C C . ALA A 1 89 ? 0.178 4.744 -18.280 1.00 60.53 89 ALA A C 1
ATOM 657 O O . ALA A 1 89 ? 0.953 3.817 -18.056 1.00 60.53 89 ALA A O 1
ATOM 658 N N . LEU A 1 90 ? 0.592 5.912 -18.773 1.00 66.00 90 LEU A N 1
ATOM 659 C CA . LEU A 1 90 ? 1.975 6.290 -19.063 1.00 66.00 90 LEU A CA 1
ATOM 660 C C . LEU A 1 90 ? 2.857 6.479 -17.813 1.00 66.00 90 LEU A C 1
ATOM 662 O O . LEU A 1 90 ? 4.074 6.468 -17.937 1.00 66.00 90 LEU A O 1
ATOM 666 N N . PHE A 1 91 ? 2.283 6.614 -16.615 1.00 71.69 91 PHE A N 1
ATOM 667 C CA . PHE A 1 91 ? 3.030 6.824 -15.364 1.00 71.69 91 PHE A CA 1
ATOM 668 C C . PHE A 1 91 ? 3.245 5.546 -14.545 1.00 71.69 91 PHE A C 1
ATOM 670 O O . PHE A 1 91 ? 3.580 5.608 -13.362 1.00 71.69 91 PHE A O 1
ATOM 677 N N . ARG A 1 92 ? 3.063 4.371 -15.157 1.00 80.50 92 ARG A N 1
ATOM 678 C CA . ARG A 1 92 ? 3.338 3.095 -14.493 1.00 80.50 92 ARG A CA 1
ATOM 679 C C . ARG A 1 92 ? 4.843 2.881 -14.376 1.00 80.50 92 ARG A C 1
ATOM 681 O O . ARG A 1 92 ? 5.511 2.614 -15.367 1.00 80.50 92 ARG A O 1
ATOM 688 N N . ASN A 1 93 ? 5.362 3.030 -13.163 1.00 86.56 93 ASN A N 1
ATOM 689 C CA . ASN A 1 93 ? 6.791 3.023 -12.843 1.00 86.56 93 ASN A CA 1
ATOM 690 C C . ASN A 1 93 ? 7.207 1.853 -11.934 1.00 86.56 93 ASN A C 1
ATOM 692 O O . ASN A 1 93 ? 8.324 1.843 -11.418 1.00 86.56 93 ASN A O 1
ATOM 696 N N . CYS A 1 94 ? 6.339 0.856 -11.755 1.00 90.56 94 CYS A N 1
ATOM 697 C CA . CYS A 1 94 ? 6.677 -0.390 -11.073 1.00 90.56 94 CYS A CA 1
ATOM 698 C C . CYS A 1 94 ? 5.906 -1.584 -11.641 1.00 90.56 94 CYS A C 1
ATOM 700 O O . CYS A 1 94 ? 4.877 -1.426 -12.304 1.00 90.56 94 CYS A O 1
ATOM 702 N N . VAL A 1 95 ? 6.400 -2.786 -11.357 1.00 91.31 95 VAL A N 1
ATOM 703 C CA . VAL A 1 95 ? 5.726 -4.058 -11.630 1.00 91.31 95 VAL A CA 1
ATOM 704 C C . VAL A 1 95 ? 5.660 -4.874 -10.344 1.00 91.31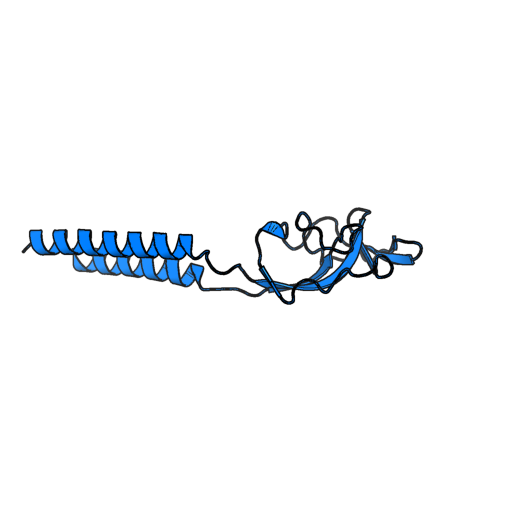 95 VAL A C 1
ATOM 706 O O . VAL A 1 95 ? 6.573 -4.833 -9.529 1.00 91.31 95 VAL A O 1
ATOM 709 N N . THR A 1 96 ? 4.564 -5.601 -10.156 1.00 90.25 96 THR A N 1
ATOM 710 C CA . THR A 1 96 ? 4.450 -6.667 -9.155 1.00 90.25 96 THR A CA 1
ATOM 711 C C . THR A 1 96 ? 3.620 -7.801 -9.736 1.00 90.25 96 THR A C 1
ATOM 713 O O . THR A 1 96 ? 2.617 -7.562 -10.415 1.00 90.25 96 THR A O 1
ATOM 716 N N . ALA A 1 97 ? 4.065 -9.042 -9.530 1.00 86.12 97 ALA A N 1
ATOM 717 C CA . ALA A 1 97 ? 3.407 -10.245 -10.047 1.00 86.12 97 ALA A CA 1
ATOM 718 C C . ALA A 1 97 ? 3.048 -10.159 -11.553 1.00 86.12 97 ALA A C 1
ATOM 720 O O . ALA A 1 97 ? 1.985 -10.612 -11.978 1.00 86.12 97 ALA A O 1
ATOM 721 N N . GLY A 1 98 ? 3.913 -9.529 -12.361 1.00 84.94 98 GLY A N 1
ATOM 722 C CA . GLY A 1 98 ? 3.708 -9.346 -13.805 1.00 84.94 98 GLY A CA 1
ATOM 723 C C . GLY A 1 98 ? 2.700 -8.256 -14.192 1.00 84.94 98 GLY A C 1
ATOM 724 O O . GLY A 1 98 ? 2.299 -8.173 -15.351 1.00 84.94 98 GLY A O 1
ATOM 725 N N . ARG A 1 99 ? 2.267 -7.419 -13.245 1.00 87.75 99 ARG A N 1
ATOM 726 C CA . ARG A 1 99 ? 1.275 -6.363 -13.464 1.00 87.75 99 ARG A CA 1
ATOM 727 C C . ARG A 1 99 ? 1.881 -5.005 -13.178 1.00 87.75 99 ARG A C 1
ATOM 729 O O . ARG A 1 99 ? 2.564 -4.807 -12.180 1.00 87.75 99 ARG A O 1
ATOM 736 N N . CYS A 1 100 ? 1.599 -4.065 -14.064 1.00 87.44 100 CYS A N 1
ATOM 737 C CA . CYS A 1 100 ? 2.096 -2.710 -13.958 1.00 87.44 100 CYS A CA 1
ATOM 738 C C . CYS A 1 100 ? 1.339 -1.890 -12.910 1.00 87.44 100 CYS A C 1
ATOM 740 O O . CYS A 1 100 ? 0.111 -1.770 -12.980 1.00 87.44 100 CYS A O 1
ATOM 742 N N . GLY A 1 101 ? 2.073 -1.239 -12.019 1.00 87.69 101 GLY A N 1
ATOM 743 C CA . GLY A 1 101 ? 1.546 -0.341 -11.003 1.00 87.69 101 GLY A CA 1
ATOM 744 C C . GLY A 1 101 ? 2.231 1.020 -11.004 1.00 87.69 101 GLY A C 1
ATOM 745 O O . GLY A 1 101 ? 3.022 1.344 -11.892 1.00 87.69 101 GLY A O 1
ATOM 746 N N . ILE A 1 102 ? 1.91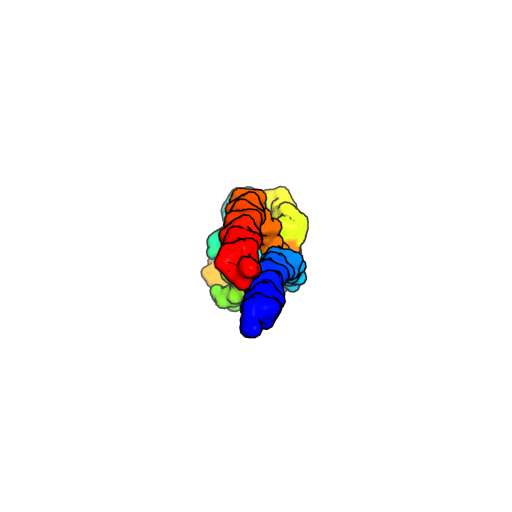5 1.808 -9.983 1.00 86.31 102 ILE A N 1
ATOM 747 C CA . ILE A 1 102 ? 2.526 3.108 -9.717 1.00 86.31 102 ILE A CA 1
ATOM 748 C C . ILE A 1 102 ? 3.084 3.101 -8.299 1.00 86.31 102 ILE A C 1
ATOM 750 O O . ILE A 1 102 ? 2.408 2.672 -7.363 1.00 86.31 102 ILE A O 1
ATOM 754 N N . ILE A 1 103 ? 4.311 3.587 -8.141 1.00 86.19 103 ILE A N 1
ATOM 755 C CA . ILE A 1 103 ? 4.913 3.861 -6.844 1.00 86.19 103 ILE A CA 1
ATOM 756 C C . ILE A 1 103 ? 4.187 5.064 -6.261 1.00 86.19 103 ILE A C 1
ATOM 758 O O . ILE A 1 103 ? 4.298 6.178 -6.776 1.00 86.19 103 ILE A O 1
ATOM 762 N N . LYS A 1 104 ? 3.439 4.841 -5.186 1.00 80.00 104 LYS A N 1
ATOM 763 C CA . LYS A 1 104 ? 2.705 5.896 -4.496 1.00 80.00 104 LYS A CA 1
ATOM 764 C C . LYS A 1 104 ? 2.862 5.747 -2.994 1.00 80.00 104 LYS A C 1
ATOM 766 O O . LYS A 1 104 ? 3.008 4.645 -2.465 1.00 80.00 104 LYS A O 1
ATOM 771 N N . THR A 1 105 ? 2.826 6.887 -2.323 1.00 80.50 105 THR A N 1
ATOM 772 C CA . THR A 1 105 ? 2.689 6.951 -0.874 1.00 80.50 105 THR A CA 1
ATOM 773 C C . THR A 1 105 ? 1.207 7.040 -0.551 1.00 80.50 105 THR A C 1
ATOM 775 O O . THR A 1 105 ? 0.550 8.005 -0.938 1.00 80.50 105 THR A O 1
ATOM 778 N N . ILE A 1 106 ? 0.676 6.026 0.123 1.00 75.38 106 ILE A N 1
ATOM 779 C CA . ILE A 1 106 ? -0.719 5.964 0.552 1.00 75.38 106 ILE A CA 1
ATOM 780 C C . ILE A 1 106 ? -0.746 5.990 2.073 1.00 75.38 106 ILE A C 1
ATOM 782 O O . ILE A 1 106 ? -0.076 5.191 2.730 1.00 75.38 106 ILE A O 1
ATOM 786 N N . THR A 1 107 ? -1.551 6.895 2.626 1.00 77.00 107 THR A N 1
ATOM 787 C CA . THR A 1 107 ? -1.890 6.867 4.046 1.00 77.00 107 THR A CA 1
ATOM 788 C C . THR A 1 107 ? -3.180 6.085 4.207 1.00 77.00 107 THR A C 1
ATOM 790 O O . THR A 1 107 ? -4.244 6.499 3.742 1.00 77.00 107 THR A O 1
ATOM 793 N N . ILE A 1 108 ? -3.054 4.922 4.832 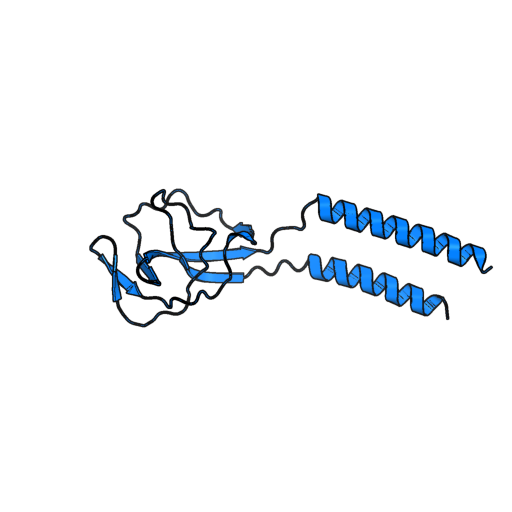1.00 74.06 108 ILE A N 1
ATOM 794 C CA . ILE A 1 108 ? -4.164 4.064 5.205 1.00 74.06 108 ILE A CA 1
ATOM 795 C C . ILE A 1 108 ? -4.642 4.520 6.572 1.00 74.06 108 ILE A C 1
ATOM 797 O O . ILE A 1 108 ? -3.878 4.506 7.538 1.00 74.06 108 ILE A O 1
ATOM 801 N N . VAL A 1 109 ? -5.903 4.919 6.652 1.00 73.25 109 VAL A N 1
ATOM 802 C CA . VAL A 1 109 ? -6.584 5.170 7.916 1.00 73.25 109 VAL A CA 1
ATOM 803 C C . VAL A 1 109 ? -7.659 4.109 8.108 1.00 73.25 109 VAL A C 1
ATOM 805 O O . VAL A 1 109 ? -8.360 3.728 7.167 1.00 73.25 109 VAL A O 1
ATOM 808 N N . ASN A 1 110 ? -7.810 3.618 9.338 1.00 66.94 110 ASN A N 1
ATOM 809 C CA . ASN A 1 110 ? -9.006 2.853 9.667 1.00 66.94 110 ASN A CA 1
ATOM 810 C C . ASN A 1 110 ? -10.217 3.733 9.373 1.00 66.94 110 ASN A C 1
ATOM 812 O O . ASN A 1 110 ? -10.258 4.894 9.791 1.00 66.94 110 ASN A O 1
ATOM 816 N N . CYS A 1 111 ? -11.179 3.187 8.632 1.00 67.12 111 CYS A N 1
ATOM 817 C CA . CYS A 1 111 ? -12.418 3.905 8.411 1.00 67.12 111 CYS A CA 1
ATOM 818 C C . CYS A 1 111 ? -13.046 4.264 9.761 1.00 67.12 111 CYS A C 1
ATOM 820 O O . CYS A 1 111 ? -12.990 3.445 10.688 1.00 67.12 111 CYS A O 1
ATOM 822 N N . PRO A 1 112 ? -13.619 5.475 9.894 1.00 61.69 112 PRO A N 1
ATOM 823 C CA . PRO A 1 112 ? -14.430 5.782 11.058 1.00 61.69 112 PRO A CA 1
ATOM 824 C C . PRO A 1 112 ? -15.496 4.693 11.207 1.00 61.69 112 PRO A C 1
ATOM 826 O O . PRO A 1 112 ? -16.003 4.171 10.212 1.00 61.69 112 PRO A O 1
ATOM 829 N N . ILE A 1 113 ? -15.784 4.321 12.455 1.00 63.34 113 ILE A N 1
ATOM 830 C CA . ILE A 1 113 ? -16.863 3.383 12.770 1.00 63.34 113 ILE A CA 1
ATOM 831 C C . ILE A 1 113 ? -18.125 3.901 12.088 1.00 63.34 113 ILE A C 1
ATOM 833 O O . ILE A 1 113 ? -18.486 5.059 12.287 1.00 63.34 113 ILE A O 1
ATOM 837 N N . ASP A 1 114 ? -18.766 3.043 11.299 1.00 63.91 114 ASP A N 1
ATOM 838 C CA . ASP A 1 114 ? -20.042 3.354 10.665 1.00 63.91 114 ASP A CA 1
ATOM 839 C C . ASP A 1 114 ? -21.038 3.868 11.719 1.00 63.91 114 ASP A C 1
ATOM 841 O O . ASP A 1 114 ? -21.186 3.260 12.788 1.00 63.91 114 ASP A O 1
ATOM 845 N N . ASP A 1 115 ? -21.724 4.969 11.412 1.00 64.88 115 ASP A N 1
ATOM 846 C CA . ASP A 1 115 ? -22.719 5.608 12.271 1.00 64.88 115 ASP A CA 1
ATOM 847 C C . ASP A 1 115 ? -23.728 4.580 12.807 1.00 64.88 115 ASP A C 1
ATOM 849 O O . ASP A 1 115 ? -24.071 4.597 13.990 1.00 64.88 115 ASP A O 1
ATOM 853 N N . TYR A 1 116 ? -24.135 3.597 11.993 1.00 67.44 116 TYR A N 1
ATOM 854 C CA . TYR A 1 116 ? -25.031 2.516 12.425 1.00 67.44 116 TYR A CA 1
ATOM 855 C C . TYR A 1 116 ? -24.444 1.650 13.545 1.00 67.44 116 TYR A C 1
ATOM 857 O O . TYR A 1 116 ? -25.148 1.270 14.486 1.00 67.44 116 TYR A O 1
ATOM 865 N N . THR A 1 117 ? -23.147 1.358 13.477 1.00 68.81 117 THR A N 1
ATOM 866 C CA . THR A 1 117 ? -22.437 0.585 14.504 1.00 68.81 117 THR A CA 1
ATOM 867 C C . THR A 1 117 ? -22.287 1.407 15.785 1.00 68.81 117 THR A C 1
ATOM 869 O O . THR A 1 117 ? -22.446 0.878 16.891 1.00 68.81 117 THR A O 1
ATOM 872 N N . LEU A 1 118 ? -22.066 2.719 15.657 1.00 70.56 118 LEU A N 1
ATOM 873 C CA . LEU A 1 118 ? -22.048 3.646 16.787 1.00 70.56 118 LEU A CA 1
ATOM 874 C C . LEU A 1 118 ? -23.422 3.723 17.475 1.00 70.56 118 LEU A C 1
ATOM 876 O O . LEU A 1 118 ? -23.513 3.607 18.697 1.00 70.56 118 LEU A O 1
ATOM 880 N N . TYR A 1 119 ? -24.509 3.846 16.712 1.00 75.00 119 TYR A N 1
ATOM 881 C CA . TYR A 1 119 ? -25.863 3.877 17.267 1.00 75.00 119 TYR A CA 1
ATOM 882 C C . TYR A 1 119 ? -26.238 2.566 17.965 1.00 75.00 119 TYR A C 1
ATOM 884 O O . TYR A 1 119 ? -26.801 2.595 19.062 1.00 75.00 119 TYR A O 1
ATOM 892 N N . LEU A 1 120 ? -25.894 1.416 17.378 1.00 77.94 120 LEU A N 1
ATOM 893 C CA . LEU A 1 120 ? -26.175 0.107 17.971 1.00 77.94 120 LEU A CA 1
ATOM 894 C C . LEU A 1 120 ? -25.411 -0.097 19.286 1.00 77.94 120 LEU A C 1
ATOM 896 O O . LEU A 1 120 ? -25.988 -0.544 20.280 1.00 77.94 120 LEU A O 1
ATOM 900 N N . THR A 1 121 ? -24.125 0.257 19.315 1.00 73.06 121 THR A N 1
ATOM 901 C CA . THR A 1 121 ? -23.303 0.158 20.530 1.00 73.06 121 THR A CA 1
ATOM 902 C C . THR A 1 121 ? -23.792 1.106 21.623 1.00 73.06 121 THR A C 1
ATOM 904 O O . THR A 1 121 ? -23.867 0.703 22.787 1.00 73.06 121 THR A O 1
ATOM 907 N N . LEU A 1 122 ? -24.220 2.321 21.268 1.00 76.56 122 LEU A N 1
ATOM 908 C CA . LEU A 1 122 ? -24.820 3.265 22.210 1.00 76.56 122 LEU A CA 1
ATOM 909 C C . LEU A 1 122 ? -26.147 2.737 22.780 1.00 76.56 122 LEU A C 1
ATOM 911 O O . LEU A 1 122 ? -26.364 2.788 23.991 1.00 76.56 122 LEU A O 1
ATOM 915 N N . ALA A 1 123 ? -27.018 2.178 21.937 1.00 76.81 123 ALA A N 1
ATOM 916 C CA . ALA A 1 123 ? -28.284 1.592 22.371 1.00 76.81 123 ALA A CA 1
ATOM 917 C C . ALA A 1 123 ? -28.063 0.416 23.338 1.00 76.81 123 ALA A C 1
ATOM 919 O O . ALA A 1 123 ? -28.681 0.361 24.404 1.00 76.81 123 ALA A O 1
ATOM 920 N N . LEU A 1 124 ? -27.128 -0.485 23.018 1.00 77.00 124 LEU A N 1
ATOM 921 C CA . LEU A 1 124 ? -26.738 -1.594 23.893 1.00 77.00 124 LEU A CA 1
ATOM 922 C C . LEU A 1 124 ? -26.173 -1.097 25.229 1.00 77.00 124 LEU A C 1
ATOM 924 O O . LEU A 1 124 ? -26.512 -1.649 26.276 1.00 77.00 124 LEU A O 1
ATOM 928 N N . ALA A 1 125 ? -25.374 -0.026 25.218 1.00 75.69 125 ALA A N 1
ATOM 929 C CA . ALA A 1 125 ? -24.863 0.594 26.436 1.00 75.69 125 ALA A CA 1
ATOM 930 C C . ALA A 1 125 ? -25.996 1.145 27.321 1.00 75.69 125 ALA A C 1
ATOM 932 O O . ALA A 1 125 ? -26.006 0.908 28.530 1.00 75.69 125 ALA A O 1
ATOM 933 N N . VAL A 1 126 ? -26.989 1.823 26.736 1.00 78.38 126 VAL A N 1
ATOM 934 C CA . VAL A 1 126 ? -28.156 2.349 27.468 1.00 78.38 126 VAL A CA 1
ATOM 935 C C . VAL A 1 126 ? -28.995 1.218 28.069 1.00 78.38 126 VAL A C 1
ATOM 937 O O . VAL A 1 126 ? -29.392 1.296 29.238 1.00 78.38 126 VAL A O 1
ATOM 940 N N . VAL A 1 127 ? -29.237 0.141 27.315 1.00 81.12 127 VAL A N 1
ATOM 941 C CA . VAL A 1 127 ? -29.962 -1.045 27.802 1.00 81.12 127 VAL A CA 1
ATOM 942 C C . VAL A 1 127 ? -29.194 -1.723 28.938 1.00 81.12 127 VAL A C 1
ATOM 944 O O . VAL A 1 127 ? -29.770 -2.008 29.987 1.00 81.12 127 VAL A O 1
ATOM 947 N N . ALA A 1 128 ? -27.882 -1.911 28.788 1.00 72.69 128 ALA A N 1
ATOM 948 C CA . ALA A 1 128 ? -27.044 -2.482 29.837 1.00 72.69 128 ALA A CA 1
ATOM 949 C C . ALA A 1 128 ? -27.113 -1.646 31.126 1.00 72.69 128 ALA A C 1
ATOM 951 O O . ALA A 1 128 ? -27.359 -2.190 32.201 1.00 72.69 128 ALA A O 1
ATOM 952 N N . VAL A 1 129 ? -26.991 -0.317 31.033 1.00 76.38 129 VAL A N 1
ATOM 953 C CA . VAL A 1 129 ? -27.080 0.585 32.196 1.00 76.38 129 VAL A CA 1
ATOM 954 C C . VAL A 1 129 ? -28.457 0.528 32.861 1.00 76.38 129 VAL A C 1
ATOM 956 O O . VAL A 1 129 ? -28.546 0.521 34.089 1.00 76.38 129 VAL A O 1
ATOM 959 N N . SER A 1 130 ? -29.538 0.475 32.085 1.00 76.31 130 SER A N 1
ATOM 960 C CA . SER A 1 130 ? -30.902 0.445 32.627 1.00 76.31 130 SER A CA 1
ATOM 961 C C . SER A 1 130 ? -31.251 -0.894 33.290 1.00 76.31 130 SER A C 1
ATOM 963 O O . SER A 1 130 ? -31.847 -0.895 34.371 1.00 76.31 130 SER A O 1
ATOM 965 N N . VAL A 1 131 ? -30.807 -2.023 32.730 1.00 75.94 131 VAL A N 1
ATOM 966 C CA . VAL A 1 131 ? -30.910 -3.347 33.373 1.00 75.94 131 VAL A CA 1
ATOM 967 C C . VAL A 1 131 ? -30.084 -3.388 34.661 1.00 75.94 131 VAL A C 1
ATOM 969 O O . VAL A 1 131 ? -30.579 -3.834 35.697 1.00 75.94 131 VAL A O 1
ATOM 972 N N . LEU A 1 132 ? -28.861 -2.851 34.637 1.00 63.62 132 LEU A N 1
ATOM 973 C CA . LEU A 1 132 ? -27.993 -2.785 35.815 1.00 63.62 132 LEU A CA 1
ATOM 974 C C . LEU A 1 132 ? -28.586 -1.906 36.924 1.00 63.62 132 LEU A C 1
ATOM 976 O O . LEU A 1 132 ? -28.573 -2.314 38.084 1.00 63.62 132 LEU A O 1
ATOM 980 N N . ARG A 1 133 ? -29.170 -0.743 36.592 1.00 68.38 133 ARG A N 1
ATOM 981 C CA . ARG A 1 133 ? -29.878 0.097 37.576 1.00 68.38 133 ARG A CA 1
ATOM 982 C C . ARG A 1 133 ? -31.009 -0.675 38.247 1.00 68.38 133 ARG A C 1
ATOM 984 O O . ARG A 1 133 ? -31.086 -0.668 39.471 1.00 68.38 133 ARG A O 1
ATOM 991 N N . LYS A 1 134 ? -31.845 -1.382 37.477 1.00 68.00 134 LYS A N 1
ATOM 992 C CA . LYS A 1 134 ? -32.937 -2.192 38.042 1.00 68.00 134 LYS A CA 1
ATOM 993 C C . LYS A 1 134 ? -32.434 -3.255 39.021 1.00 68.00 134 LYS A C 1
ATOM 995 O O . LYS A 1 134 ? -33.047 -3.438 40.065 1.00 68.00 134 LYS A O 1
ATOM 1000 N N . GLN A 1 135 ? -31.317 -3.920 38.726 1.00 63.50 135 GLN A N 1
ATOM 1001 C CA . GLN A 1 135 ? -30.771 -4.941 39.627 1.00 63.50 135 GLN A CA 1
ATOM 1002 C C . GLN A 1 135 ? -30.182 -4.368 40.923 1.00 63.50 135 GLN A C 1
ATOM 1004 O O . GLN A 1 135 ? -30.283 -5.010 41.967 1.00 63.50 135 GLN A O 1
ATOM 1009 N N . VAL A 1 136 ? -29.618 -3.157 40.887 1.00 61.00 136 VAL A N 1
ATOM 1010 C CA . VAL A 1 136 ? -29.143 -2.462 42.096 1.00 61.00 136 VAL A CA 1
ATOM 1011 C C . VAL A 1 136 ? -30.311 -2.041 42.992 1.00 61.00 136 VAL A C 1
ATOM 1013 O O . VAL A 1 136 ? -30.238 -2.240 44.199 1.00 61.00 136 VAL A O 1
ATOM 1016 N N . TYR A 1 137 ? -31.403 -1.521 42.422 1.00 59.03 137 TYR A N 1
ATOM 1017 C CA . TYR A 1 137 ? -32.586 -1.148 43.210 1.00 59.03 137 TYR A CA 1
ATOM 1018 C C . TYR A 1 137 ? -33.335 -2.350 43.795 1.00 59.03 137 TYR A C 1
ATOM 1020 O O . TYR A 1 137 ? -33.944 -2.220 44.845 1.00 59.03 137 TYR A O 1
ATOM 1028 N N . ALA A 1 138 ? -33.280 -3.520 43.154 1.00 58.44 138 ALA A N 1
ATOM 1029 C CA . ALA A 1 138 ? -33.923 -4.738 43.656 1.00 58.44 138 ALA A CA 1
ATOM 1030 C C . ALA A 1 138 ? -33.144 -5.445 44.786 1.00 58.44 138 ALA A C 1
ATOM 1032 O O . ALA A 1 138 ? -33.597 -6.471 45.286 1.00 58.44 138 ALA A O 1
ATOM 1033 N N . THR A 1 139 ? -31.953 -4.953 45.143 1.00 52.81 139 THR A N 1
ATOM 1034 C CA . THR A 1 139 ? -31.094 -5.532 46.193 1.00 52.81 139 THR A CA 1
ATOM 1035 C C . THR A 1 139 ? -30.880 -4.608 47.400 1.00 52.81 139 THR A C 1
ATOM 1037 O O . THR A 1 139 ? -30.109 -4.968 48.291 1.00 52.81 139 THR A O 1
ATOM 1040 N N . GLN A 1 140 ? -31.554 -3.452 47.439 1.00 49.16 140 GLN A N 1
ATOM 1041 C CA . GLN A 1 140 ? -31.767 -2.645 48.650 1.00 49.16 140 GLN A CA 1
ATOM 1042 C C . GLN A 1 140 ? -33.104 -3.012 49.289 1.00 49.16 140 GLN A C 1
ATOM 1044 O O . GLN A 1 140 ? -33.162 -2.958 50.535 1.00 49.16 140 GLN A O 1
#

Solvent-accessible surface area (backbone atoms only — not comparable to full-atom values): 7910 Å² total; per-residue (Å²): 122,70,69,60,58,52,54,52,55,53,49,51,53,52,48,55,52,52,66,69,64,64,62,61,71,47,77,46,64,23,35,32,48,45,46,96,83,22,45,72,40,45,80,44,33,41,18,59,50,68,68,86,46,72,44,79,34,98,90,37,84,22,45,27,27,41,76,65,48,78,42,68,48,44,76,76,52,36,60,55,74,69,80,67,75,55,48,58,82,87,64,44,54,19,31,37,78,92,40,54,10,31,69,45,76,46,33,40,28,56,52,77,75,52,66,68,59,52,51,52,54,51,51,53,50,54,50,52,52,54,56,50,51,53,57,57,65,75,72,112

Sequence (140 aa):
MNSLKFKISLLFLTIMTLLSLTAQAQTYTGCVIYEASGDPRVSDGIYTASLGTTSSCNGYTVQDYSSTPTTSALSGYCYTPSLDNATPALFRNCVTAGRCGIIKTITIVNCPIDDYTLYLTLALAVVAVSVLRKQVYATQ

Secondary structure (DSSP, 8-state):
-HHHHHHHHHHHHHHHHHHHH----EEEEEEEEB-TTS-B-TTS-EE--EEEEEEEETTEEEEEE-SS-SS--GGGSEEES---S---GGG--EEETTEEEEEEEEEEEPPPPPHHHHHHHHHHHHHHHHHHHHHHHTT-

Nearest PDB structures (foldseek):
  8d9j-assembly1_A  TM=2.041E-01  e=6.524E+00  Homo sapiens

Mean predicted aligned error: 12.89 Å

Radius of gyration: 23.54 Å; Cα contacts (8 Å, |Δi|>4): 217; chains: 1; bounding box: 50×22×72 Å

pLDDT: mean 73.65, std 12.18, range [49.16, 93.56]